Protein AF-A0A7V3BGW3-F1 (afdb_monomer)

Solvent-accessible surface area (backbone atoms only — not comparable to full-atom values): 9316 Å² total; per-residue (Å²): 128,82,92,67,69,69,88,79,51,58,70,69,57,55,50,48,54,49,52,53,49,52,51,49,52,50,52,53,47,64,53,51,63,66,48,52,63,58,49,36,77,73,66,73,52,57,66,68,58,54,49,51,52,51,51,53,45,60,68,45,50,63,56,50,54,52,32,48,42,22,40,79,73,63,70,30,58,66,58,25,53,50,50,55,55,48,48,56,49,48,57,51,48,52,52,53,51,52,32,61,75,53,51,95,76,57,39,71,77,67,79,46,84,46,71,69,54,53,49,48,52,52,41,52,54,51,46,51,50,51,52,52,49,48,70,68,53,84,80,75,71,61,63,87,91,42,54,59,51,66,53,53,44,51,54,51,52,63,73,59,108

Sequence (161 aa):
MPLLSFDAYPLWLNALVFLLSAGTIWFAGVRHERQADTIFERTGLGRAFTGMLLLAAATSLPEVATTVTAVAWLNNPTLAVHNLLGGVALQTAIIAAADWTKGNRGALTFFSQRFPLLIGGVGLLLLLHLTIAGITAHGIPSIVSISVWPVLVFLTYLGVM

Secondary structure (DSSP, 8-state):
--S--GGGS-HHHHHHHHHHHHHHHHHHHHHHHHHHHHHHHHH---HHHHHHHHHHHHHHHHHHHHHHIIIIIS--HHHHHHHHHHHHHHHHHHHHHHHHHTGGG--TTTTT--HHHHHHHHHHHHHHHHHHHHHHS----EETTEEHHHHHHHHHHHHH-

Radius of gyration: 19.38 Å; Cα contacts (8 Å, |Δi|>4): 70; chains: 1; bounding box: 52×37×51 Å

Structure (mmCIF, N/CA/C/O backbone):
data_AF-A0A7V3BGW3-F1
#
_entry.id   AF-A0A7V3BGW3-F1
#
loop_
_atom_site.group_PDB
_atom_site.id
_atom_site.type_symbol
_atom_site.label_atom_id
_atom_site.label_alt_id
_atom_site.label_comp_id
_atom_site.label_asym_id
_atom_site.label_entity_id
_atom_site.label_seq_id
_atom_site.pdbx_PDB_ins_code
_atom_site.Cartn_x
_atom_site.Cartn_y
_atom_site.Cartn_z
_atom_site.occupancy
_atom_site.B_iso_or_equiv
_atom_site.auth_seq_id
_atom_site.auth_comp_id
_atom_site.auth_asym_id
_atom_site.auth_atom_id
_atom_site.pdbx_PDB_model_num
ATOM 1 N N . MET A 1 1 ? 11.520 -19.622 -13.606 1.00 47.25 1 MET A N 1
ATOM 2 C CA . MET A 1 1 ? 10.443 -20.332 -14.330 1.00 47.25 1 MET A CA 1
ATOM 3 C C . MET A 1 1 ? 9.271 -19.369 -14.426 1.00 47.25 1 MET A C 1
ATOM 5 O O . MET A 1 1 ? 8.890 -18.883 -13.366 1.00 47.25 1 MET A O 1
ATOM 9 N N . PRO A 1 2 ? 8.746 -19.011 -15.613 1.00 53.88 2 PRO A N 1
ATOM 10 C CA . PRO A 1 2 ? 7.539 -18.194 -15.659 1.00 53.88 2 PRO A CA 1
ATOM 11 C C . PRO A 1 2 ? 6.404 -19.064 -15.111 1.00 53.88 2 PRO A C 1
ATOM 13 O O . PRO A 1 2 ? 6.095 -20.105 -15.681 1.00 53.88 2 PRO A O 1
ATOM 16 N N . LEU A 1 3 ? 5.864 -18.707 -13.944 1.00 58.72 3 LEU A N 1
ATOM 17 C CA . LEU A 1 3 ? 4.859 -1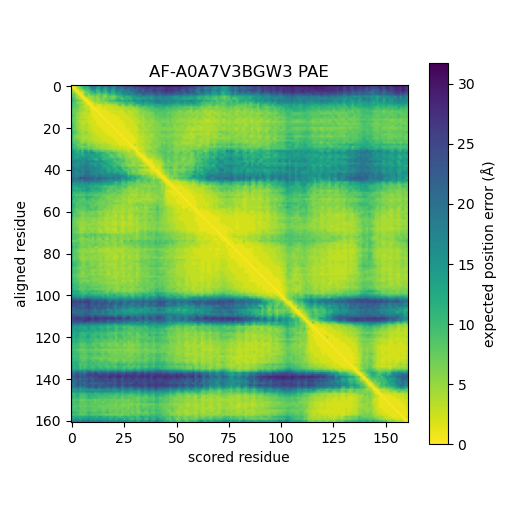9.520 -13.250 1.00 58.72 3 LEU A CA 1
ATOM 18 C C . LEU A 1 3 ? 3.561 -19.652 -14.066 1.00 58.72 3 LEU A C 1
ATOM 20 O O . LEU A 1 3 ? 2.903 -20.675 -13.947 1.00 58.72 3 LEU A O 1
ATOM 24 N N . LEU A 1 4 ? 3.245 -18.676 -14.928 1.00 63.44 4 LEU A N 1
ATOM 25 C CA . LEU A 1 4 ? 2.144 -18.660 -15.899 1.00 63.44 4 LEU A CA 1
ATOM 26 C C . LEU A 1 4 ? 2.486 -17.644 -17.011 1.00 63.44 4 LEU A C 1
ATOM 28 O O . LEU A 1 4 ? 2.759 -16.481 -16.719 1.00 63.44 4 LEU A O 1
ATOM 32 N N . SER A 1 5 ? 2.482 -18.060 -18.279 1.00 66.94 5 SER A N 1
ATOM 33 C CA . SER A 1 5 ? 2.704 -17.175 -19.437 1.00 66.94 5 SER A CA 1
ATOM 34 C C . SER A 1 5 ? 1.404 -16.456 -19.816 1.00 66.94 5 SER A C 1
ATOM 36 O O . SER A 1 5 ? 0.694 -16.892 -20.721 1.00 66.94 5 SER A O 1
ATOM 38 N N . PHE A 1 6 ? 1.051 -15.382 -19.107 1.00 72.19 6 PHE A N 1
ATOM 39 C CA . PHE A 1 6 ? -0.221 -14.669 -19.319 1.00 72.19 6 PHE A CA 1
ATOM 40 C C . PHE A 1 6 ? -0.361 -14.039 -20.714 1.00 72.19 6 PHE A C 1
ATOM 42 O O . PHE A 1 6 ? -1.481 -13.861 -21.188 1.00 72.19 6 PHE A O 1
ATOM 49 N N . ASP A 1 7 ? 0.753 -13.786 -21.402 1.00 76.69 7 ASP A N 1
ATOM 50 C CA . ASP A 1 7 ? 0.770 -13.232 -22.762 1.00 76.69 7 ASP A CA 1
ATOM 51 C C . ASP A 1 7 ? 0.275 -14.222 -23.830 1.00 76.69 7 ASP A C 1
ATOM 53 O O . ASP A 1 7 ? -0.120 -13.819 -24.922 1.00 76.69 7 ASP A O 1
ATOM 57 N N . ALA A 1 8 ? 0.285 -15.526 -23.529 1.00 81.44 8 ALA A N 1
ATOM 58 C CA . ALA A 1 8 ? -0.115 -16.578 -24.465 1.00 81.44 8 ALA A CA 1
ATOM 59 C C . ALA A 1 8 ? -1.614 -16.924 -24.391 1.00 81.44 8 ALA A C 1
ATOM 61 O O . ALA A 1 8 ? -2.127 -17.639 -25.253 1.00 81.44 8 ALA A O 1
ATOM 62 N N . TYR A 1 9 ? -2.318 -16.448 -23.360 1.00 84.88 9 TYR A N 1
ATOM 63 C CA . TYR A 1 9 ? -3.713 -16.796 -23.108 1.00 84.88 9 TYR A CA 1
ATOM 64 C C . TYR A 1 9 ? -4.682 -15.726 -23.626 1.00 84.88 9 TYR A C 1
ATOM 66 O O . TYR A 1 9 ? -4.379 -14.532 -23.596 1.00 84.88 9 TYR A O 1
ATOM 74 N N . PRO A 1 10 ? -5.888 -16.121 -24.073 1.00 90.12 10 PRO A N 1
ATOM 75 C CA . PRO A 1 10 ? -6.908 -15.164 -24.477 1.00 90.12 10 PRO A CA 1
ATOM 76 C C . PRO A 1 10 ? -7.386 -14.325 -23.279 1.00 90.12 10 PRO A C 1
ATOM 78 O O . PRO A 1 10 ? -7.449 -14.809 -22.147 1.00 90.12 10 PRO A O 1
ATOM 81 N N . LEU A 1 11 ? -7.789 -13.075 -23.541 1.00 89.06 11 LEU A N 1
ATOM 82 C CA . LEU A 1 11 ? -8.146 -12.079 -22.515 1.00 89.06 11 LEU A CA 1
ATOM 83 C C . LEU A 1 11 ? -9.168 -12.595 -21.488 1.00 89.06 11 LEU A C 1
ATOM 85 O O . LEU A 1 11 ? -9.042 -12.326 -20.297 1.00 89.06 11 LEU A O 1
ATOM 89 N N . TRP A 1 12 ? -10.165 -13.360 -21.937 1.00 90.50 12 TRP A N 1
ATOM 90 C CA . TRP A 1 12 ? -11.208 -13.904 -21.066 1.00 90.50 12 TRP A CA 1
ATOM 91 C C . TRP A 1 12 ? -10.658 -14.905 -20.041 1.00 90.50 12 TRP A C 1
ATOM 93 O O . TRP A 1 12 ? -11.154 -14.955 -18.917 1.00 90.50 12 TRP A O 1
ATOM 103 N N . LEU A 1 13 ? -9.619 -15.672 -20.392 1.00 91.12 13 LEU A N 1
ATOM 104 C CA . LEU A 1 13 ? -9.008 -16.642 -19.486 1.00 91.12 13 LEU A CA 1
ATOM 105 C C . LEU A 1 13 ? -8.177 -15.922 -18.423 1.00 91.12 13 LEU A C 1
ATOM 107 O O . LEU A 1 13 ? -8.300 -16.231 -17.241 1.00 91.12 13 LEU A O 1
ATOM 111 N N . ASN A 1 14 ? -7.412 -14.902 -18.823 1.00 90.25 14 ASN A N 1
ATOM 112 C CA . ASN A 1 14 ? -6.698 -14.035 -17.883 1.00 90.25 14 ASN A CA 1
ATOM 113 C C . ASN A 1 14 ? -7.668 -13.317 -16.933 1.00 90.25 14 ASN A C 1
ATOM 115 O O . ASN A 1 14 ? -7.423 -13.269 -15.729 1.00 90.25 14 ASN A O 1
ATOM 119 N N . ALA A 1 15 ? -8.802 -12.827 -17.446 1.00 90.88 15 ALA A N 1
ATOM 120 C CA . ALA A 1 15 ? -9.847 -12.221 -16.625 1.00 90.88 15 ALA A CA 1
ATOM 121 C C . ALA A 1 15 ? -10.444 -13.222 -15.622 1.00 90.88 15 ALA A C 1
ATOM 123 O O . ALA A 1 15 ? -10.648 -12.881 -14.459 1.00 90.88 15 ALA A O 1
ATOM 124 N N . LEU A 1 16 ? -10.677 -14.470 -16.035 1.00 92.75 16 LEU A N 1
ATOM 125 C CA . LEU A 1 16 ? -11.180 -15.519 -15.150 1.00 92.75 16 LEU A CA 1
ATOM 126 C C . LEU A 1 16 ? -10.169 -15.878 -14.051 1.00 92.75 16 LEU A C 1
ATOM 128 O O . LEU A 1 16 ? -10.542 -15.947 -12.881 1.00 92.75 16 LEU A O 1
ATOM 132 N N . VAL A 1 17 ? -8.888 -16.042 -14.394 1.00 90.38 17 VAL A N 1
ATOM 133 C CA . VAL A 1 17 ? -7.817 -16.287 -13.410 1.00 90.38 17 VAL A CA 1
ATOM 134 C C . VAL A 1 17 ? -7.702 -15.121 -12.428 1.00 90.38 17 VAL A C 1
ATOM 136 O O . VAL A 1 17 ? -7.589 -15.345 -11.220 1.00 90.38 17 VAL A O 1
ATOM 139 N N . PHE A 1 18 ? -7.786 -13.884 -12.924 1.00 88.50 18 PHE A N 1
ATOM 140 C CA . PHE A 1 18 ? -7.794 -12.684 -12.091 1.00 88.50 18 PHE A CA 1
ATOM 141 C C . PHE A 1 18 ? -8.981 -12.678 -11.120 1.00 88.50 18 PHE A C 1
ATOM 143 O O . PHE A 1 18 ? -8.776 -12.514 -9.920 1.00 88.50 18 PHE A O 1
ATOM 150 N N . LEU A 1 19 ? -10.204 -12.919 -11.604 1.00 93.88 19 LEU A N 1
ATOM 151 C CA . LEU A 1 19 ? -11.411 -12.933 -10.771 1.00 93.88 19 LEU A CA 1
ATOM 152 C C . LEU A 1 19 ? -11.377 -14.040 -9.710 1.00 93.88 19 LEU A C 1
ATOM 154 O O . LEU A 1 19 ? -11.732 -13.791 -8.559 1.00 93.88 19 LEU A O 1
ATOM 158 N N . LEU A 1 20 ? -10.910 -15.241 -10.063 1.00 93.94 20 LEU A N 1
ATOM 159 C CA . LEU A 1 20 ? -10.756 -16.343 -9.108 1.00 93.94 20 LEU A CA 1
ATOM 160 C C . LEU A 1 20 ? -9.705 -16.028 -8.037 1.00 93.94 20 LEU A C 1
ATOM 162 O O . LEU A 1 20 ? -9.928 -16.283 -6.851 1.00 93.94 20 LEU A O 1
ATOM 166 N N . SER A 1 21 ? -8.580 -15.436 -8.440 1.00 89.38 21 SER A N 1
ATOM 167 C CA . SER A 1 21 ? -7.514 -15.030 -7.517 1.00 89.38 21 SER A CA 1
ATOM 168 C C . SER A 1 21 ? -7.992 -13.919 -6.583 1.00 89.38 21 SER A C 1
ATOM 170 O O . SER A 1 21 ? -7.854 -14.037 -5.366 1.00 89.38 21 SER A O 1
ATOM 172 N N . ALA A 1 22 ? -8.631 -12.884 -7.133 1.00 88.19 22 ALA A N 1
ATOM 173 C CA . ALA A 1 22 ? -9.211 -11.781 -6.375 1.00 88.19 22 ALA A CA 1
ATOM 174 C C . ALA A 1 22 ? -10.270 -12.277 -5.380 1.00 88.19 22 ALA A C 1
ATOM 176 O O . ALA A 1 22 ? -10.234 -11.906 -4.208 1.00 88.19 22 ALA A O 1
ATOM 177 N N . GLY A 1 23 ? -11.161 -13.177 -5.809 1.00 90.94 23 GLY A N 1
ATOM 178 C CA . GLY A 1 23 ? -12.160 -13.797 -4.936 1.00 90.94 23 GLY A CA 1
ATOM 179 C C . GLY A 1 23 ? -11.538 -14.627 -3.809 1.00 90.94 23 GLY A C 1
ATOM 180 O O . GLY A 1 23 ? -12.002 -14.572 -2.671 1.00 90.94 23 GLY A O 1
ATOM 181 N N . THR A 1 24 ? -10.450 -15.346 -4.092 1.00 89.38 24 THR A N 1
ATOM 182 C CA . THR A 1 24 ? -9.730 -16.138 -3.083 1.00 89.38 24 THR A CA 1
ATOM 183 C C . THR A 1 24 ? -9.057 -15.241 -2.044 1.00 89.38 24 THR A C 1
ATOM 185 O O . THR A 1 24 ? -9.185 -15.492 -0.846 1.00 89.38 24 THR A O 1
ATOM 188 N N . ILE A 1 25 ? -8.393 -14.167 -2.486 1.00 86.56 25 ILE A N 1
ATOM 189 C CA . ILE A 1 25 ? -7.771 -13.171 -1.600 1.00 86.56 25 ILE A CA 1
ATOM 190 C C . ILE A 1 25 ? -8.838 -12.493 -0.737 1.00 86.56 25 ILE A C 1
ATOM 192 O O . ILE A 1 25 ? -8.669 -12.393 0.477 1.00 86.56 25 ILE A O 1
ATOM 196 N N . TRP A 1 26 ? -9.962 -12.095 -1.340 1.00 85.00 26 TRP A N 1
ATOM 197 C CA . TRP A 1 26 ? -11.094 -11.512 -0.624 1.00 85.00 26 TRP A CA 1
ATOM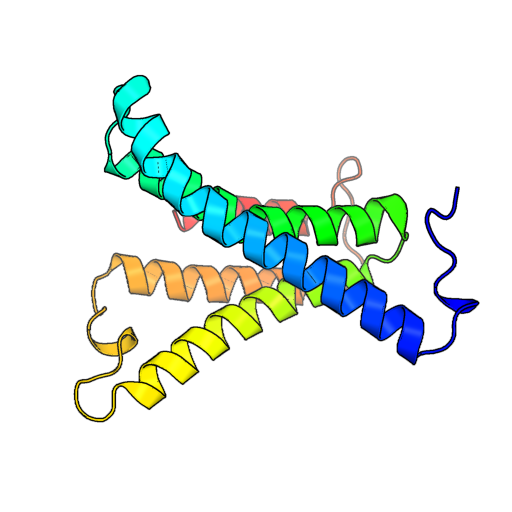 198 C C . TRP A 1 26 ? -11.613 -12.451 0.469 1.00 85.00 26 TRP A C 1
ATOM 200 O O . TRP A 1 26 ? -11.752 -12.058 1.628 1.00 85.00 26 TRP A O 1
ATOM 210 N N . PHE A 1 27 ? -11.865 -13.715 0.123 1.00 86.88 27 PHE A N 1
ATOM 211 C CA . PHE A 1 27 ? -12.366 -14.704 1.073 1.00 86.88 27 PHE A CA 1
ATOM 212 C C . PHE A 1 27 ? -11.369 -14.978 2.208 1.00 86.88 27 PHE A C 1
ATOM 214 O O . PHE A 1 27 ? -11.767 -15.059 3.374 1.00 86.88 27 PHE A O 1
ATOM 221 N N . ALA A 1 28 ? -10.078 -15.085 1.885 1.00 84.81 28 ALA A N 1
ATOM 222 C CA . ALA A 1 28 ? -9.019 -15.241 2.876 1.00 84.81 28 ALA A CA 1
ATOM 223 C C . ALA A 1 28 ? -8.960 -14.038 3.833 1.00 84.81 28 ALA A C 1
ATOM 225 O O . ALA A 1 28 ? -8.902 -14.237 5.047 1.00 84.81 28 ALA A O 1
ATOM 226 N N . GLY A 1 29 ? -9.067 -12.814 3.304 1.00 77.62 29 GLY A N 1
ATOM 227 C CA . GLY A 1 29 ? -9.110 -11.580 4.091 1.00 77.62 29 GLY A CA 1
ATOM 228 C C . GLY A 1 29 ? -10.284 -11.545 5.073 1.00 77.62 29 GLY A C 1
ATOM 229 O O . GLY A 1 29 ? -10.078 -11.351 6.270 1.00 77.62 29 GLY A O 1
ATOM 230 N N . VAL A 1 30 ? -11.503 -11.841 4.605 1.00 79.19 30 VAL A N 1
ATOM 231 C CA . VAL A 1 30 ? -12.711 -11.888 5.459 1.00 79.19 30 VAL A CA 1
ATOM 232 C C . VAL A 1 30 ? -12.597 -12.956 6.552 1.00 79.19 30 VAL A C 1
ATOM 234 O O . VAL A 1 30 ? -13.075 -12.778 7.674 1.00 79.19 30 VAL A O 1
ATOM 237 N N . ARG A 1 31 ? -11.969 -14.098 6.252 1.00 79.44 31 ARG A N 1
ATOM 238 C CA . ARG A 1 31 ? -11.800 -15.173 7.236 1.00 79.44 31 ARG A CA 1
ATOM 239 C C . ARG A 1 31 ? -10.762 -14.829 8.308 1.00 79.44 31 ARG A C 1
ATOM 241 O O . ARG A 1 31 ? -10.929 -15.273 9.443 1.00 79.44 31 ARG A O 1
ATOM 248 N N . HIS A 1 32 ? -9.741 -14.044 7.965 1.00 72.62 32 HIS A N 1
ATOM 249 C CA . HIS A 1 32 ? -8.679 -13.630 8.884 1.00 72.62 32 HIS A CA 1
ATOM 250 C C . HIS A 1 32 ? -9.213 -12.753 10.031 1.00 72.62 32 HIS A C 1
ATOM 252 O O . HIS A 1 32 ? -8.824 -12.946 11.181 1.00 72.62 32 HIS A O 1
ATOM 258 N N . GLU A 1 33 ? -10.186 -11.878 9.753 1.00 67.69 33 GLU A N 1
ATOM 259 C CA . GLU A 1 33 ? -10.824 -11.022 10.767 1.00 67.69 33 GLU A CA 1
ATOM 260 C C . GLU A 1 33 ? -11.482 -11.842 11.894 1.00 67.69 33 GLU A C 1
ATOM 262 O O . GLU A 1 33 ? -11.322 -11.534 13.071 1.00 67.69 33 GLU A O 1
ATOM 267 N N . ARG A 1 34 ? -12.131 -12.968 11.563 1.00 68.94 34 ARG A N 1
ATOM 268 C CA . ARG A 1 34 ? -12.787 -13.842 12.558 1.00 68.94 34 ARG A CA 1
ATOM 269 C C . ARG A 1 34 ? -11.809 -14.605 13.450 1.00 68.94 34 ARG A C 1
ATOM 271 O O . ARG A 1 34 ? -12.183 -15.050 14.530 1.00 68.94 34 ARG A O 1
ATOM 278 N N . GLN A 1 35 ? -10.576 -14.807 12.992 1.00 70.69 35 GLN A N 1
ATOM 279 C CA . GLN A 1 35 ? -9.552 -15.523 13.756 1.00 70.69 35 GLN A CA 1
ATOM 280 C C . GLN A 1 35 ? -8.863 -14.617 14.781 1.00 70.69 35 GLN A C 1
ATOM 282 O O . GLN A 1 35 ? -8.289 -15.123 15.747 1.00 70.69 35 GLN A O 1
ATOM 287 N N . ALA A 1 36 ? -8.965 -13.294 14.618 1.00 66.38 36 ALA A N 1
ATOM 288 C CA . ALA A 1 36 ? -8.405 -12.323 15.550 1.00 66.38 36 ALA A CA 1
ATOM 289 C C . ALA A 1 36 ? -9.003 -12.438 16.958 1.00 66.38 36 ALA A C 1
ATOM 291 O O . ALA A 1 36 ? -8.266 -12.394 17.947 1.00 66.38 36 ALA A O 1
ATOM 292 N N . ASP A 1 37 ? -10.310 -12.690 17.045 1.00 67.00 37 ASP A N 1
ATOM 293 C CA . ASP A 1 37 ? -11.003 -12.896 18.319 1.00 67.00 37 ASP A CA 1
ATOM 294 C C . ASP A 1 37 ? -10.498 -14.148 19.052 1.00 67.00 37 ASP A C 1
ATOM 296 O O . ASP A 1 37 ? -10.295 -14.129 20.266 1.00 67.00 37 ASP A O 1
ATOM 300 N N . THR A 1 38 ? -10.196 -15.223 18.319 1.00 72.31 38 THR A N 1
ATOM 301 C CA . THR A 1 38 ? -9.666 -16.466 18.904 1.00 72.31 38 THR A CA 1
ATOM 302 C C . THR A 1 38 ? -8.212 -16.322 19.368 1.00 72.31 38 THR A C 1
ATOM 304 O O . THR A 1 38 ? -7.813 -16.931 20.362 1.00 72.31 38 THR A O 1
ATOM 307 N N . ILE A 1 39 ? -7.400 -15.518 18.670 1.00 71.19 39 ILE A N 1
ATOM 308 C CA . ILE A 1 39 ? -6.009 -15.243 19.068 1.00 71.19 39 ILE A CA 1
ATOM 309 C C . ILE A 1 39 ? -5.981 -14.475 20.392 1.00 71.19 39 ILE A C 1
ATOM 311 O O . ILE A 1 39 ? -5.158 -14.781 21.258 1.00 71.19 39 ILE A O 1
ATOM 315 N N . PHE A 1 40 ? -6.898 -13.525 20.582 1.00 67.44 40 PHE A N 1
ATOM 316 C CA . PHE A 1 40 ? -7.043 -12.792 21.839 1.00 67.44 40 PHE A CA 1
ATOM 317 C C . PHE A 1 40 ? -7.291 -13.729 23.030 1.00 67.44 40 PHE A C 1
ATOM 319 O O . PHE A 1 40 ? -6.560 -13.665 24.020 1.00 67.44 40 PHE A O 1
ATOM 326 N N . GLU A 1 41 ? -8.261 -14.640 22.909 1.00 69.62 41 GLU A N 1
ATOM 327 C CA . GLU A 1 41 ? -8.640 -15.563 23.990 1.00 69.62 41 GLU A CA 1
ATOM 328 C C . GLU A 1 41 ? -7.489 -16.476 24.432 1.00 69.62 41 GLU A C 1
ATOM 330 O O . GLU A 1 41 ? -7.425 -16.872 25.594 1.00 69.62 41 GLU A O 1
ATOM 335 N N . ARG A 1 42 ? -6.563 -16.804 23.520 1.00 76.19 42 ARG A N 1
ATOM 336 C CA . ARG A 1 42 ? -5.460 -17.739 23.793 1.00 76.19 42 ARG A CA 1
ATOM 337 C C . ARG A 1 42 ? -4.136 -17.083 24.169 1.00 76.19 42 ARG A C 1
ATOM 339 O O . ARG A 1 42 ? -3.333 -17.726 24.835 1.00 76.19 42 ARG A O 1
ATOM 346 N N . THR A 1 43 ? -3.873 -15.853 23.727 1.00 74.62 43 THR A N 1
ATOM 347 C CA . THR A 1 43 ? -2.563 -15.200 23.927 1.00 74.62 43 THR A CA 1
ATOM 348 C C . THR A 1 43 ? -2.505 -14.300 25.157 1.00 74.62 43 THR A C 1
ATOM 350 O O . THR A 1 43 ? -1.411 -13.992 25.620 1.00 74.62 43 THR A O 1
ATOM 353 N N . GLY A 1 44 ? -3.650 -13.853 25.686 1.00 69.38 44 GLY A 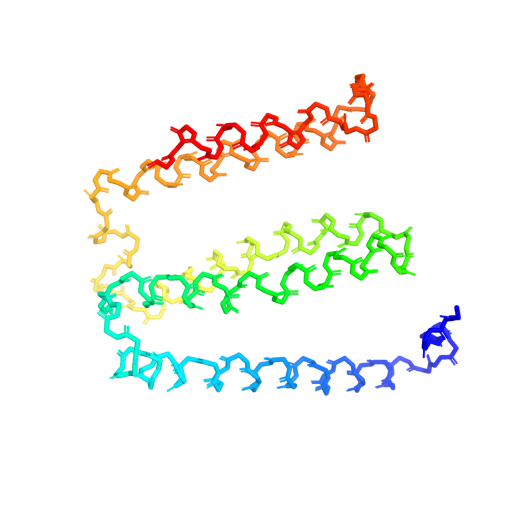N 1
ATOM 354 C CA . GLY A 1 44 ? -3.690 -12.913 26.814 1.00 69.38 44 GLY A CA 1
ATOM 355 C C . GLY A 1 44 ? -3.124 -11.520 26.493 1.00 69.38 44 GLY A C 1
ATOM 356 O O . GLY A 1 44 ? -3.024 -10.677 27.382 1.00 69.38 44 GLY A O 1
ATOM 357 N N . LEU A 1 45 ? -2.764 -11.259 25.230 1.00 73.62 45 LEU A N 1
ATOM 358 C CA . LEU A 1 45 ? -2.367 -9.941 24.749 1.00 73.62 45 LEU A CA 1
ATOM 359 C C . LEU A 1 45 ? -3.568 -8.990 24.816 1.00 73.62 45 LEU A C 1
ATOM 361 O O . LEU A 1 45 ? -4.704 -9.381 24.541 1.00 73.62 45 LEU A O 1
ATOM 365 N N . GLY A 1 46 ? -3.324 -7.728 25.179 1.00 72.75 46 GLY A N 1
ATOM 366 C CA . GLY A 1 46 ? -4.381 -6.723 25.289 1.00 72.75 46 GLY A CA 1
ATOM 367 C C . GLY A 1 46 ? -5.216 -6.648 24.007 1.00 72.75 46 GLY A C 1
ATOM 368 O O . GLY A 1 46 ? -4.670 -6.497 22.916 1.00 72.75 46 GLY A O 1
ATOM 369 N N . ARG A 1 47 ? -6.547 -6.726 24.144 1.00 71.56 47 ARG A N 1
ATOM 370 C CA . ARG A 1 47 ? -7.517 -6.812 23.031 1.00 71.56 47 ARG A CA 1
ATOM 371 C C . ARG A 1 47 ? -7.296 -5.740 21.959 1.00 71.56 47 ARG A C 1
ATOM 373 O O . ARG A 1 47 ? -7.381 -6.020 20.770 1.00 71.56 47 ARG A O 1
ATOM 380 N N . ALA A 1 48 ? -6.940 -4.531 22.395 1.00 75.00 48 ALA A N 1
ATOM 381 C CA . ALA A 1 48 ? -6.623 -3.413 21.514 1.00 75.00 48 ALA A CA 1
ATOM 382 C C . ALA A 1 48 ? -5.330 -3.629 20.708 1.00 75.00 48 ALA A C 1
ATOM 384 O O . ALA A 1 48 ? -5.313 -3.364 19.513 1.00 75.00 48 ALA A O 1
ATOM 385 N N . PHE A 1 49 ? -4.259 -4.136 21.327 1.00 79.62 49 PHE A N 1
ATOM 386 C CA . PHE A 1 49 ? -2.971 -4.343 20.658 1.00 79.62 49 PHE A CA 1
ATOM 387 C C . PHE A 1 49 ? -3.059 -5.433 19.586 1.00 79.62 49 PHE A C 1
ATOM 389 O O . PHE A 1 49 ? -2.686 -5.203 18.437 1.00 79.62 49 PHE A O 1
ATOM 396 N N . THR A 1 50 ? -3.620 -6.592 19.935 1.00 77.12 50 THR A N 1
ATOM 397 C CA . THR A 1 50 ? -3.800 -7.703 18.990 1.00 77.12 50 THR A CA 1
ATOM 398 C C . THR A 1 50 ? -4.753 -7.326 17.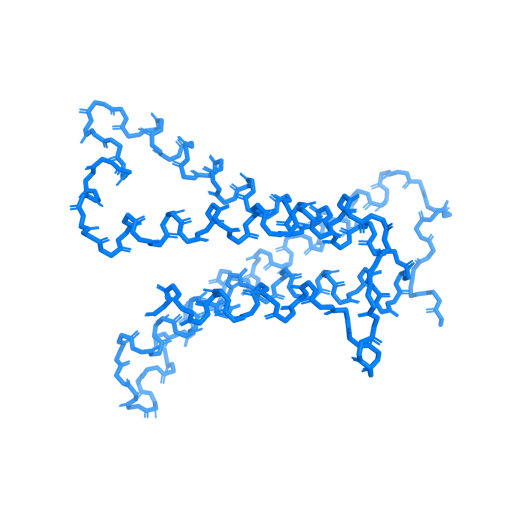862 1.00 77.12 50 THR A C 1
ATOM 400 O O . THR A 1 50 ? -4.468 -7.621 16.704 1.00 77.12 50 THR A O 1
ATOM 403 N N . GLY A 1 51 ? -5.846 -6.620 18.179 1.00 77.06 51 GLY A N 1
ATOM 404 C CA . GLY A 1 51 ? -6.781 -6.113 17.176 1.00 77.06 51 GLY A CA 1
ATOM 405 C C . GLY A 1 51 ? -6.109 -5.163 16.184 1.00 77.06 51 GLY A C 1
ATOM 406 O O . GLY A 1 51 ? -6.249 -5.346 14.979 1.00 77.06 51 GLY A O 1
ATOM 407 N N . MET A 1 52 ? -5.317 -4.200 16.671 1.00 80.62 52 MET A N 1
ATOM 408 C CA . MET A 1 52 ? -4.573 -3.274 15.808 1.00 80.62 52 MET A CA 1
ATOM 409 C C . MET A 1 52 ? -3.547 -3.996 14.928 1.00 80.62 52 MET A C 1
ATOM 411 O O . MET A 1 52 ? -3.497 -3.741 13.727 1.00 80.62 52 MET A O 1
ATOM 415 N N . LEU A 1 53 ? -2.759 -4.916 15.495 1.00 83.56 53 LEU A N 1
ATOM 416 C CA . LEU A 1 53 ? -1.729 -5.647 14.753 1.00 83.56 53 LEU A CA 1
ATOM 417 C C . LEU A 1 53 ? -2.334 -6.534 13.657 1.00 83.56 53 LEU A C 1
ATOM 419 O O . LEU A 1 53 ? -1.860 -6.528 12.522 1.00 83.56 53 LEU A O 1
ATOM 423 N N . LEU A 1 54 ? -3.386 -7.288 13.985 1.00 81.44 54 LEU A N 1
ATOM 424 C CA . LEU A 1 54 ? -4.032 -8.191 13.034 1.00 81.44 54 LEU A CA 1
ATOM 425 C C . LEU A 1 54 ? -4.793 -7.437 11.950 1.00 81.44 54 LEU A C 1
ATOM 427 O O . LEU A 1 54 ? -4.750 -7.860 10.797 1.00 81.44 54 LEU A O 1
ATOM 431 N N . LEU A 1 55 ? -5.434 -6.315 12.291 1.00 82.31 55 LEU A N 1
ATOM 432 C CA . LEU A 1 55 ? -6.064 -5.440 11.308 1.00 82.31 55 LEU A CA 1
ATOM 433 C C . LEU A 1 55 ? -5.020 -4.863 10.344 1.00 82.31 55 LEU A C 1
ATOM 435 O O . LEU A 1 55 ? -5.197 -4.970 9.135 1.00 82.31 55 LEU A O 1
ATOM 439 N N . ALA A 1 56 ? -3.914 -4.323 10.867 1.00 82.94 56 ALA A N 1
ATOM 440 C CA . ALA A 1 56 ? -2.831 -3.772 10.052 1.00 82.94 56 ALA A CA 1
ATOM 441 C C . ALA A 1 56 ? -2.195 -4.833 9.138 1.00 82.94 56 ALA A C 1
ATOM 443 O O . ALA A 1 56 ? -1.907 -4.563 7.971 1.00 82.94 56 ALA A O 1
ATOM 444 N N . ALA A 1 57 ? -2.00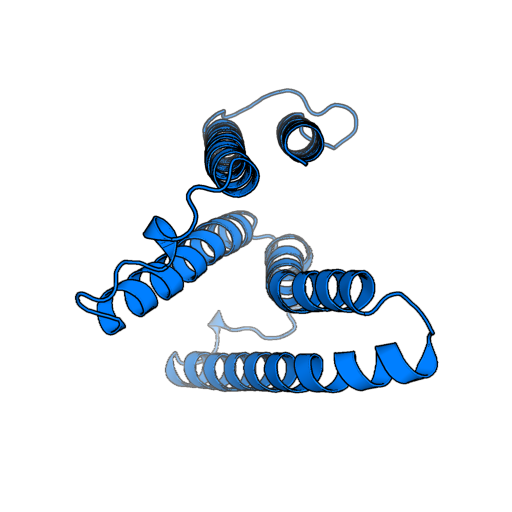5 -6.056 9.640 1.00 83.88 57 ALA A N 1
ATOM 445 C CA . ALA A 1 57 ? -1.524 -7.167 8.829 1.00 83.88 57 ALA A CA 1
ATOM 446 C C . ALA A 1 57 ? -2.545 -7.555 7.750 1.00 83.88 57 ALA A C 1
ATOM 448 O O . ALA A 1 57 ? -2.181 -7.686 6.587 1.00 83.88 57 ALA A O 1
ATOM 449 N N . ALA A 1 58 ? -3.825 -7.698 8.100 1.00 81.88 58 ALA A N 1
ATOM 450 C CA . ALA A 1 58 ? -4.867 -8.109 7.161 1.00 81.88 58 ALA A CA 1
ATOM 451 C C . ALA A 1 58 ? -5.014 -7.144 5.973 1.00 81.88 58 ALA A C 1
ATOM 453 O O . ALA A 1 58 ? -5.276 -7.592 4.857 1.00 81.88 58 ALA A O 1
ATOM 454 N N . THR A 1 59 ? -4.829 -5.841 6.198 1.00 82.00 59 THR A N 1
ATOM 455 C CA . THR A 1 59 ? -4.969 -4.818 5.154 1.00 82.00 59 THR A CA 1
ATOM 456 C C . THR A 1 59 ? -3.717 -4.654 4.292 1.00 82.00 59 THR A C 1
ATOM 458 O O . THR A 1 59 ? -3.848 -4.441 3.091 1.00 82.00 59 THR A O 1
ATOM 461 N N . SER A 1 60 ? -2.515 -4.797 4.861 1.00 86.06 60 SER A N 1
ATOM 462 C CA . SER A 1 60 ? -1.248 -4.563 4.143 1.00 86.06 60 SER A CA 1
ATOM 463 C C . SER A 1 60 ? -0.629 -5.820 3.519 1.00 86.06 60 SER A C 1
ATOM 465 O O . SER A 1 60 ? 0.137 -5.723 2.559 1.00 86.06 60 SER A O 1
ATOM 467 N N . LEU A 1 61 ? -0.961 -7.021 4.009 1.00 87.44 61 LEU A N 1
ATOM 468 C CA . LEU A 1 61 ? -0.387 -8.276 3.505 1.00 87.44 61 LEU A CA 1
ATOM 469 C C . LEU A 1 61 ? -0.631 -8.495 1.997 1.00 87.44 61 LEU A C 1
ATOM 471 O O . LEU A 1 61 ? 0.322 -8.858 1.300 1.00 87.44 61 LEU A O 1
ATOM 475 N N . PRO A 1 62 ? -1.844 -8.259 1.447 1.00 85.19 62 PRO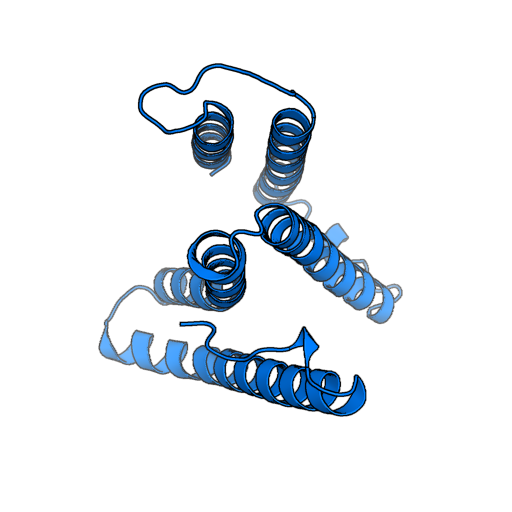 A N 1
ATOM 476 C CA . PRO A 1 62 ? -2.079 -8.414 0.010 1.00 85.19 62 PRO A CA 1
ATOM 477 C C . PRO A 1 62 ? -1.250 -7.434 -0.832 1.00 85.19 62 PRO A C 1
ATOM 479 O O . PRO A 1 62 ? -0.730 -7.796 -1.891 1.00 85.19 62 PRO A O 1
ATOM 482 N N . GLU A 1 63 ? -1.089 -6.202 -0.349 1.00 88.12 63 GLU A N 1
ATOM 483 C CA . GLU A 1 63 ? -0.311 -5.151 -1.010 1.00 88.12 63 GLU A CA 1
ATOM 484 C C . GLU A 1 63 ? 1.181 -5.503 -1.024 1.00 88.12 63 GLU A C 1
ATOM 486 O O . GLU A 1 63 ? 1.843 -5.378 -2.057 1.00 88.12 63 GLU A O 1
ATOM 491 N N . VAL A 1 64 ? 1.712 -6.032 0.083 1.00 90.19 64 VAL A N 1
ATOM 492 C CA . VAL A 1 64 ? 3.096 -6.524 0.150 1.00 90.19 64 VAL A CA 1
ATOM 493 C C . VAL A 1 64 ? 3.297 -7.701 -0.802 1.00 90.19 64 VAL A C 1
ATOM 495 O O . VAL A 1 64 ? 4.259 -7.706 -1.569 1.00 90.19 64 VAL A O 1
ATOM 498 N N . ALA A 1 65 ? 2.385 -8.677 -0.812 1.00 90.12 65 ALA A N 1
ATOM 499 C CA . ALA A 1 65 ? 2.497 -9.855 -1.672 1.00 90.12 65 ALA A CA 1
ATOM 500 C C . ALA A 1 65 ? 2.514 -9.487 -3.167 1.00 90.12 65 ALA A C 1
ATOM 502 O O . ALA A 1 65 ? 3.358 -9.973 -3.925 1.00 90.12 65 ALA A O 1
ATOM 503 N N . THR A 1 66 ? 1.617 -8.594 -3.589 1.00 90.00 66 THR A N 1
ATOM 504 C CA . THR A 1 66 ? 1.542 -8.107 -4.979 1.00 90.00 66 THR A CA 1
ATOM 505 C C . THR A 1 66 ? 2.761 -7.267 -5.359 1.00 90.00 66 THR A C 1
ATOM 507 O O . THR A 1 66 ? 3.327 -7.465 -6.435 1.00 90.00 66 THR A O 1
ATOM 510 N N . THR A 1 67 ? 3.236 -6.404 -4.459 1.00 91.25 67 THR A N 1
ATOM 511 C CA . THR A 1 67 ? 4.436 -5.573 -4.663 1.00 91.25 67 THR A CA 1
ATOM 512 C C . THR A 1 67 ? 5.702 -6.424 -4.790 1.00 91.25 67 THR A C 1
ATOM 514 O O . THR A 1 67 ? 6.480 -6.239 -5.727 1.00 91.25 67 THR A O 1
ATOM 517 N N . VAL A 1 68 ? 5.897 -7.400 -3.896 1.00 91.12 68 VAL A N 1
ATOM 518 C CA . VAL A 1 68 ? 7.034 -8.334 -3.952 1.00 91.12 68 VAL A CA 1
ATOM 519 C C . VAL A 1 68 ? 6.983 -9.159 -5.232 1.00 91.12 68 VAL A C 1
ATOM 521 O O . VAL A 1 68 ? 8.001 -9.291 -5.904 1.00 91.12 68 VAL A O 1
ATOM 524 N N . THR A 1 69 ? 5.808 -9.658 -5.618 1.00 90.38 69 THR A N 1
ATOM 525 C CA . THR A 1 69 ? 5.641 -10.401 -6.875 1.00 90.38 69 THR A CA 1
ATOM 526 C C . THR A 1 69 ? 6.011 -9.538 -8.085 1.00 90.38 69 THR A C 1
ATOM 528 O O . THR A 1 69 ? 6.759 -9.982 -8.957 1.00 90.38 69 THR A O 1
ATOM 531 N N . ALA A 1 70 ? 5.547 -8.287 -8.123 1.00 90.44 70 ALA A N 1
ATOM 532 C CA . ALA 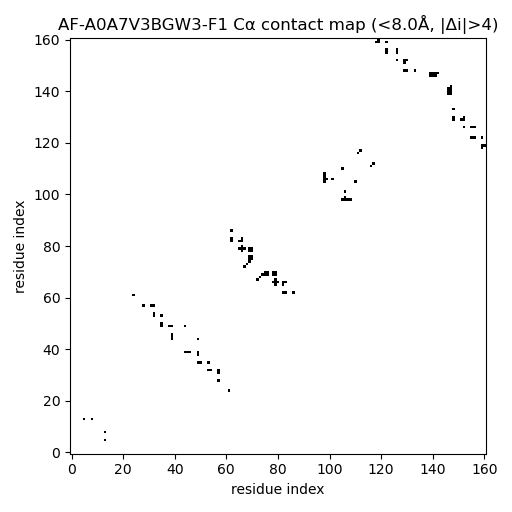A 1 70 ? 5.838 -7.354 -9.206 1.00 90.44 70 ALA A CA 1
ATOM 533 C C . ALA A 1 70 ? 7.342 -7.069 -9.353 1.00 90.44 70 ALA A C 1
ATOM 535 O O . ALA A 1 70 ? 7.870 -7.133 -10.462 1.00 90.44 70 ALA A O 1
ATOM 536 N N . VAL A 1 71 ? 8.050 -6.811 -8.250 1.00 89.19 71 VAL A N 1
ATOM 537 C CA . VAL A 1 71 ? 9.487 -6.488 -8.291 1.00 89.19 71 VAL A CA 1
ATOM 538 C C . VAL A 1 71 ? 10.350 -7.740 -8.434 1.00 89.19 71 VAL A C 1
ATOM 540 O O . VAL A 1 71 ? 11.179 -7.813 -9.334 1.00 89.19 71 VAL A O 1
ATOM 543 N N . ALA A 1 72 ? 10.176 -8.729 -7.558 1.00 88.31 72 ALA A N 1
ATOM 544 C CA . ALA A 1 72 ? 11.093 -9.859 -7.450 1.00 88.31 72 ALA A CA 1
ATOM 545 C C . ALA A 1 72 ? 10.858 -10.934 -8.516 1.00 88.31 72 ALA A C 1
ATOM 547 O O . ALA A 1 72 ? 11.805 -11.616 -8.906 1.00 88.31 72 ALA A O 1
ATOM 548 N N . TRP A 1 73 ? 9.612 -11.133 -8.961 1.00 86.69 73 TRP A N 1
ATOM 549 C CA . TRP A 1 73 ? 9.268 -12.241 -9.864 1.00 86.69 73 TRP A CA 1
ATOM 550 C C . TRP A 1 73 ? 8.922 -11.777 -11.275 1.00 86.69 73 TRP A C 1
ATOM 552 O O . TRP A 1 73 ? 9.280 -12.458 -12.234 1.00 86.69 73 TRP A O 1
ATOM 562 N N . LEU A 1 74 ? 8.257 -10.628 -11.413 1.00 87.44 74 LEU A N 1
ATOM 563 C CA . LEU A 1 74 ? 7.903 -10.053 -12.716 1.00 87.44 74 LEU A CA 1
ATOM 564 C C . LEU A 1 74 ? 8.930 -9.031 -13.223 1.00 87.44 74 LEU A C 1
ATOM 566 O O . LEU A 1 74 ? 8.831 -8.603 -14.370 1.00 87.44 74 LEU A O 1
ATOM 570 N N . ASN A 1 75 ? 9.904 -8.640 -12.389 1.00 87.00 75 ASN A N 1
ATOM 571 C CA . ASN A 1 75 ? 10.901 -7.607 -12.687 1.00 87.00 75 ASN A CA 1
ATOM 572 C C . ASN A 1 75 ? 10.275 -6.312 -13.249 1.00 87.00 75 ASN A C 1
ATOM 574 O O . ASN A 1 75 ? 10.823 -5.663 -14.140 1.00 87.00 75 ASN A O 1
ATOM 578 N N . ASN A 1 76 ? 9.091 -5.960 -12.742 1.00 88.00 76 ASN A N 1
ATOM 579 C CA . ASN A 1 76 ? 8.291 -4.826 -13.181 1.00 88.00 76 ASN A CA 1
ATOM 580 C C . ASN A 1 76 ? 8.053 -3.864 -12.000 1.00 88.00 76 ASN A C 1
ATOM 582 O O . ASN A 1 76 ? 7.011 -3.919 -11.339 1.00 88.00 76 ASN A O 1
ATOM 586 N N . PRO A 1 77 ? 9.016 -2.969 -11.711 1.00 85.19 77 PRO A N 1
ATOM 587 C CA . PRO A 1 77 ? 8.898 -2.011 -10.614 1.00 85.19 77 PRO A CA 1
ATOM 588 C C . PRO A 1 77 ? 7.783 -0.982 -10.844 1.00 85.19 77 PRO A C 1
ATOM 590 O O . PRO A 1 77 ? 7.192 -0.492 -9.885 1.00 85.19 77 PRO A O 1
ATOM 593 N N . THR A 1 78 ? 7.435 -0.688 -12.098 1.00 88.31 78 THR A N 1
ATOM 594 C CA . THR A 1 78 ? 6.322 0.209 -12.436 1.00 88.31 78 THR A CA 1
ATOM 595 C C . THR A 1 78 ? 4.986 -0.358 -11.953 1.00 88.31 78 THR A C 1
ATOM 597 O O . THR A 1 78 ? 4.178 0.371 -11.379 1.00 88.31 78 THR A O 1
ATOM 600 N N . LEU A 1 79 ? 4.774 -1.672 -12.089 1.00 90.25 79 LEU A N 1
ATOM 601 C CA . LEU A 1 79 ? 3.579 -2.345 -11.573 1.00 90.25 79 LEU A CA 1
ATOM 602 C C . LEU A 1 79 ? 3.478 -2.252 -10.041 1.00 90.25 79 LEU A C 1
ATOM 604 O O . LEU A 1 79 ? 2.395 -2.010 -9.512 1.00 90.25 79 LEU A O 1
ATOM 608 N N . ALA A 1 80 ? 4.603 -2.380 -9.334 1.00 89.44 80 ALA A N 1
ATOM 609 C CA . ALA A 1 80 ? 4.656 -2.195 -7.884 1.00 89.44 80 ALA A CA 1
ATOM 610 C C . ALA A 1 80 ? 4.271 -0.767 -7.461 1.00 89.44 80 ALA A C 1
ATOM 612 O O . ALA A 1 80 ? 3.476 -0.592 -6.539 1.00 89.44 80 ALA A O 1
ATOM 613 N N . VAL A 1 81 ? 4.769 0.257 -8.162 1.00 87.69 81 VAL A N 1
ATOM 614 C CA . VAL A 1 81 ? 4.404 1.660 -7.896 1.00 87.69 81 VAL A CA 1
ATOM 615 C C . VAL A 1 81 ? 2.907 1.897 -8.117 1.00 87.69 81 VAL A C 1
ATOM 617 O O . VAL A 1 81 ? 2.251 2.521 -7.281 1.00 87.69 81 VAL A O 1
ATOM 620 N N . HIS A 1 82 ? 2.341 1.370 -9.206 1.00 88.75 82 HIS A N 1
ATOM 621 C CA . HIS A 1 82 ? 0.907 1.494 -9.476 1.00 88.75 82 HIS A CA 1
ATOM 622 C C . HIS A 1 82 ? 0.040 0.760 -8.450 1.00 88.75 82 HIS A C 1
ATOM 624 O O . HIS A 1 82 ? -1.017 1.274 -8.093 1.00 88.75 82 HIS A O 1
ATOM 630 N N . ASN A 1 83 ? 0.488 -0.391 -7.944 1.00 90.75 83 ASN A N 1
ATOM 631 C CA . ASN A 1 83 ? -0.195 -1.107 -6.869 1.00 90.75 83 ASN A CA 1
ATOM 632 C C . ASN A 1 83 ? -0.274 -0.263 -5.586 1.00 90.75 83 ASN A C 1
ATOM 634 O O . ASN A 1 83 ? -1.351 -0.117 -5.016 1.00 90.75 83 ASN A O 1
ATOM 638 N N . LEU A 1 84 ? 0.837 0.361 -5.180 1.00 88.12 84 LEU A N 1
ATOM 639 C CA . LEU A 1 84 ? 0.888 1.212 -3.985 1.00 88.12 84 LEU A CA 1
ATOM 640 C C . LEU A 1 84 ? -0.012 2.451 -4.114 1.00 88.12 84 LEU A C 1
ATOM 642 O O . LEU A 1 84 ? -0.833 2.723 -3.238 1.00 88.12 84 LEU A O 1
ATOM 646 N N . LEU A 1 85 ? 0.108 3.193 -5.220 1.00 87.31 85 LEU A N 1
ATOM 647 C CA . LEU A 1 85 ? -0.701 4.396 -5.450 1.00 87.31 85 LEU A CA 1
ATOM 648 C C . LEU A 1 85 ? -2.187 4.056 -5.633 1.00 87.31 85 LEU A C 1
ATOM 650 O O . LEU A 1 85 ? -3.055 4.752 -5.104 1.00 87.31 85 LEU A O 1
ATOM 654 N N . GLY A 1 86 ? -2.476 2.972 -6.355 1.00 89.00 86 GLY A N 1
ATOM 655 C CA . GLY A 1 86 ? -3.828 2.460 -6.553 1.00 89.00 86 GLY A CA 1
ATOM 656 C C . GLY A 1 86 ? -4.480 2.013 -5.246 1.00 89.00 86 GLY A C 1
ATOM 657 O O . GLY A 1 86 ? -5.655 2.307 -5.038 1.00 89.00 86 GLY A O 1
ATOM 658 N N . GLY A 1 87 ? -3.722 1.379 -4.345 1.00 89.06 87 GLY A N 1
ATOM 659 C CA . GLY A 1 87 ? -4.185 0.978 -3.014 1.00 89.06 87 GLY A CA 1
ATOM 660 C C . GLY A 1 87 ? -4.646 2.173 -2.181 1.00 89.06 87 GLY A C 1
ATOM 661 O O . GLY A 1 87 ? -5.796 2.209 -1.742 1.00 89.06 87 GLY A O 1
ATOM 662 N N . VAL A 1 88 ? -3.808 3.208 -2.057 1.00 88.50 88 VAL A N 1
ATOM 663 C CA . VAL A 1 88 ? -4.171 4.445 -1.336 1.00 88.50 88 VAL A CA 1
ATOM 664 C C . VAL A 1 88 ? -5.389 5.127 -1.973 1.00 88.50 88 VAL A C 1
ATOM 666 O O . VAL A 1 88 ? -6.304 5.560 -1.264 1.00 88.50 88 VAL A O 1
ATOM 669 N N . ALA A 1 89 ? -5.447 5.188 -3.307 1.00 90.69 89 ALA A N 1
ATOM 670 C CA . ALA A 1 89 ? -6.584 5.762 -4.021 1.00 90.69 89 ALA A CA 1
ATOM 671 C C . ALA A 1 89 ? -7.883 4.975 -3.774 1.00 90.69 89 ALA A C 1
ATOM 673 O O . ALA A 1 89 ? -8.917 5.585 -3.507 1.00 90.69 89 ALA A O 1
ATOM 674 N N . LEU A 1 90 ? -7.837 3.638 -3.807 1.00 90.31 90 LEU A N 1
ATOM 675 C CA . LEU A 1 90 ? -8.997 2.778 -3.568 1.00 90.31 90 LEU A CA 1
ATOM 676 C C . LEU A 1 90 ? -9.482 2.875 -2.119 1.00 90.31 90 LEU A C 1
ATOM 678 O O . LEU A 1 90 ? -10.679 3.038 -1.897 1.00 90.31 90 LEU A O 1
ATOM 682 N N . GLN A 1 91 ? -8.575 2.828 -1.139 1.00 88.50 91 GLN A N 1
ATOM 683 C CA . GLN A 1 91 ? -8.916 3.004 0.278 1.00 88.50 91 GLN A CA 1
ATOM 684 C C . GLN A 1 91 ? -9.614 4.356 0.507 1.00 88.50 91 GLN A C 1
ATOM 686 O O . GLN A 1 91 ? -10.676 4.418 1.131 1.00 88.50 91 GLN A O 1
ATOM 691 N N . THR A 1 92 ? -9.076 5.430 -0.079 1.00 86.75 92 THR A N 1
ATOM 692 C CA . THR A 1 92 ? -9.682 6.771 -0.021 1.00 86.75 92 THR A CA 1
ATOM 693 C C . THR A 1 92 ? -11.045 6.808 -0.717 1.00 86.75 92 THR A C 1
ATOM 695 O O . THR A 1 92 ? -12.001 7.363 -0.178 1.00 86.75 92 THR A O 1
ATOM 698 N N . ALA A 1 93 ? -11.167 6.182 -1.890 1.00 90.38 93 ALA A N 1
ATOM 699 C CA . ALA A 1 93 ? -12.412 6.125 -2.651 1.00 90.38 93 ALA A CA 1
ATOM 700 C C . ALA A 1 93 ? -13.510 5.342 -1.917 1.00 90.38 93 ALA A C 1
ATOM 702 O O . ALA A 1 93 ? -14.667 5.755 -1.945 1.00 90.38 93 ALA A O 1
ATOM 703 N N . ILE A 1 94 ? -13.163 4.253 -1.223 1.00 88.62 94 ILE A N 1
ATOM 704 C CA . ILE A 1 94 ? -14.104 3.484 -0.398 1.00 88.62 94 ILE A CA 1
ATOM 705 C C . ILE A 1 94 ? -14.628 4.347 0.753 1.00 88.62 94 ILE A C 1
ATOM 707 O O . ILE A 1 94 ? -15.835 4.358 0.991 1.00 88.62 94 ILE A O 1
ATOM 711 N N . ILE A 1 95 ? -13.760 5.100 1.438 1.00 85.81 95 ILE A N 1
ATOM 712 C CA . ILE A 1 95 ? -14.185 6.020 2.507 1.00 85.81 95 ILE A CA 1
ATOM 713 C C . ILE A 1 95 ? -15.074 7.130 1.934 1.00 85.81 95 ILE A C 1
ATOM 715 O O . ILE A 1 95 ? -16.132 7.410 2.492 1.00 85.81 95 ILE A O 1
ATOM 719 N N . ALA A 1 96 ? -14.702 7.710 0.791 1.00 86.31 96 ALA A N 1
ATOM 720 C CA . ALA A 1 96 ? -15.507 8.730 0.120 1.00 86.31 96 ALA A CA 1
ATOM 721 C C . ALA A 1 96 ? -16.888 8.195 -0.304 1.00 86.31 96 ALA A C 1
ATOM 723 O O . ALA A 1 96 ? -17.904 8.865 -0.112 1.00 86.31 96 ALA A O 1
ATOM 724 N N . ALA A 1 97 ? -16.950 6.969 -0.828 1.00 88.94 97 ALA A N 1
ATOM 725 C CA . ALA A 1 97 ? -18.203 6.300 -1.160 1.00 88.94 97 ALA A CA 1
ATOM 726 C C . ALA A 1 97 ? -19.038 6.013 0.098 1.00 88.94 97 ALA A C 1
ATOM 728 O O . ALA A 1 97 ? -20.248 6.240 0.101 1.00 88.94 97 ALA A O 1
ATOM 729 N N . ALA A 1 98 ? -18.407 5.572 1.190 1.00 86.44 98 ALA A N 1
ATOM 730 C CA . ALA A 1 98 ? -19.081 5.362 2.467 1.00 86.44 98 ALA A CA 1
ATOM 731 C C . ALA A 1 98 ? -19.674 6.673 3.014 1.00 86.44 98 ALA A C 1
ATOM 733 O O . ALA A 1 98 ? -20.836 6.690 3.429 1.00 86.44 98 ALA A O 1
ATOM 734 N N . ASP A 1 99 ? -18.929 7.778 2.945 1.00 85.12 99 ASP A N 1
ATOM 735 C CA . ASP A 1 99 ? -19.406 9.110 3.330 1.00 85.12 99 ASP A CA 1
ATOM 736 C C . ASP A 1 99 ? -20.596 9.555 2.476 1.00 85.12 99 ASP A C 1
ATOM 738 O O . ASP A 1 99 ? -21.586 10.056 3.016 1.00 85.12 99 ASP A O 1
ATOM 742 N N . TRP A 1 100 ? -20.561 9.284 1.169 1.00 84.00 100 TRP A N 1
ATOM 743 C CA . TRP A 1 100 ? -21.678 9.582 0.274 1.00 84.00 100 TRP A CA 1
ATOM 744 C C . TRP A 1 100 ? -22.956 8.822 0.659 1.00 84.00 100 TRP A C 1
ATOM 746 O O . TRP A 1 100 ? -24.037 9.413 0.705 1.00 84.00 100 TRP A O 1
ATOM 756 N N . THR A 1 101 ? -22.846 7.539 1.024 1.00 83.81 101 THR A N 1
ATOM 757 C CA . THR A 1 101 ? -24.014 6.736 1.440 1.00 83.81 101 THR A CA 1
ATOM 758 C C . THR A 1 101 ? -24.626 7.170 2.777 1.00 83.81 101 THR A C 1
ATOM 760 O O . THR A 1 101 ? -25.807 6.910 3.017 1.00 83.81 101 THR A O 1
ATOM 763 N N . LYS A 1 102 ? -23.872 7.851 3.655 1.00 71.31 102 LYS A N 1
ATOM 764 C CA . LYS A 1 102 ? -24.367 8.282 4.976 1.00 71.31 102 LYS A CA 1
ATOM 765 C C . LYS A 1 102 ? -25.229 9.552 4.957 1.00 71.31 102 LYS A C 1
ATOM 767 O O . LYS A 1 102 ? -25.866 9.856 5.972 1.00 71.31 102 LYS A O 1
ATOM 772 N N . GLY A 1 103 ? -25.319 10.256 3.828 1.00 67.75 103 GLY A N 1
ATOM 773 C CA . GLY A 1 103 ? -26.185 11.427 3.666 1.00 67.75 103 GLY A CA 1
ATOM 774 C C . GLY A 1 103 ? -25.900 12.552 4.676 1.00 67.75 103 GLY A C 1
ATOM 775 O O . GLY A 1 103 ? -24.761 12.79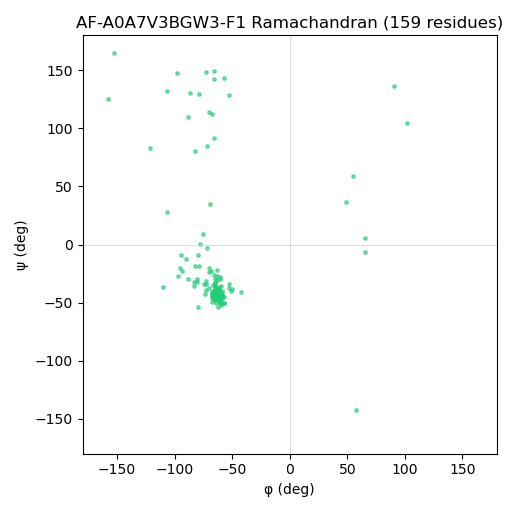9 5.056 1.00 67.75 103 GLY A O 1
ATOM 776 N N . ASN A 1 104 ? -26.951 13.233 5.150 1.00 60.62 104 ASN A N 1
ATOM 777 C CA . ASN A 1 104 ? -26.859 14.443 5.989 1.00 60.62 104 ASN A CA 1
ATOM 778 C C . ASN A 1 104 ? -26.472 14.190 7.463 1.00 60.62 104 ASN A C 1
ATOM 780 O O . ASN A 1 104 ? -26.554 15.095 8.291 1.00 60.62 104 ASN A O 1
ATOM 784 N N . ARG A 1 105 ? -26.081 12.958 7.821 1.00 63.16 105 ARG A N 1
ATOM 785 C CA . ARG A 1 105 ? -25.661 12.612 9.189 1.00 63.16 105 ARG A CA 1
ATOM 786 C C . ARG A 1 105 ? -24.239 13.066 9.515 1.00 63.16 105 ARG A C 1
ATOM 788 O O . ARG A 1 105 ? -23.826 12.855 10.643 1.00 63.16 105 ARG A O 1
ATOM 795 N N . GLY A 1 106 ? -23.546 13.708 8.571 1.00 62.09 106 GLY A N 1
ATOM 796 C CA . GLY A 1 106 ? -22.148 14.120 8.671 1.00 62.09 106 GLY A CA 1
ATOM 797 C C . GLY A 1 106 ? -21.212 13.030 8.147 1.00 62.09 106 GLY A C 1
ATOM 798 O O . GLY A 1 106 ? -21.397 11.848 8.438 1.00 62.09 106 GLY A O 1
ATOM 799 N N . ALA A 1 107 ? -20.213 13.432 7.361 1.00 64.56 107 ALA A N 1
ATOM 800 C CA . ALA A 1 107 ? -19.158 12.542 6.883 1.00 64.56 107 ALA A CA 1
ATOM 801 C C . ALA A 1 107 ? -18.442 11.877 8.072 1.00 64.56 107 ALA A C 1
ATOM 803 O O . ALA A 1 107 ? -18.196 12.536 9.088 1.00 64.56 107 ALA A O 1
ATOM 804 N N . LEU A 1 108 ? -18.046 10.606 7.953 1.00 65.31 108 LEU A N 1
ATOM 805 C CA . LEU A 1 108 ? -17.139 9.948 8.907 1.00 65.31 108 LEU A CA 1
ATOM 806 C C . LEU A 1 108 ? -15.871 10.785 9.103 1.00 65.31 108 LEU A C 1
ATOM 808 O O . LEU A 1 108 ? -15.356 10.893 10.214 1.00 65.31 108 LEU A O 1
ATOM 812 N N . THR A 1 109 ? -15.445 11.452 8.034 1.00 64.25 109 THR A N 1
ATOM 813 C CA . THR A 1 109 ? -14.332 12.399 8.017 1.00 64.25 109 THR A CA 1
ATOM 814 C C . THR A 1 109 ? -14.577 13.637 8.903 1.00 64.25 109 THR A C 1
ATOM 816 O O . THR A 1 109 ? -13.639 14.171 9.490 1.00 64.25 109 THR A O 1
ATOM 819 N N . PHE A 1 110 ? -15.831 14.075 9.076 1.00 63.09 110 PHE A N 1
ATOM 820 C CA . PHE A 1 110 ? -16.194 15.271 9.854 1.00 63.09 110 PHE A CA 1
ATOM 821 C C . PHE A 1 110 ? -16.295 15.014 11.367 1.00 63.09 110 PHE A C 1
ATOM 823 O O . PHE A 1 110 ? -15.934 15.876 12.165 1.00 63.09 110 PHE A O 1
ATOM 830 N N . PHE A 1 111 ? -16.703 13.812 11.793 1.00 57.12 111 PHE A N 1
ATOM 831 C CA . PHE A 1 111 ? -16.755 13.438 13.221 1.00 57.12 111 PHE A CA 1
ATOM 832 C C . PHE A 1 111 ? -15.375 13.225 13.865 1.00 57.12 111 PHE A C 1
ATOM 834 O O . PHE A 1 111 ? -15.266 12.976 15.067 1.00 57.12 111 PHE A O 1
ATOM 841 N N . SER A 1 112 ? -14.319 13.331 13.062 1.00 55.72 112 SER A N 1
ATOM 842 C CA . SER A 1 112 ? -12.962 12.903 13.375 1.00 55.72 112 SER A CA 1
ATOM 843 C C . SER A 1 112 ? -12.004 14.067 13.658 1.00 55.72 112 SER A C 1
ATOM 845 O O . SER A 1 112 ? -10.801 13.935 13.455 1.00 55.72 112 SER A O 1
ATOM 847 N N . GLN A 1 113 ? -12.490 15.213 14.156 1.00 56.75 113 GLN A N 1
ATOM 848 C CA . GLN A 1 113 ? -11.650 16.362 14.560 1.00 56.75 113 GLN A CA 1
ATOM 849 C C . GLN A 1 113 ? -10.798 16.092 15.821 1.00 56.75 113 GLN A C 1
ATOM 851 O O . GLN A 1 113 ? -10.578 16.970 16.654 1.00 56.75 113 GLN A O 1
ATOM 856 N N . ARG A 1 114 ? -10.308 14.864 16.004 1.00 69.38 114 ARG A N 1
ATOM 857 C CA . ARG A 1 114 ? -9.324 14.554 17.038 1.00 69.38 114 ARG A CA 1
ATOM 858 C C . ARG A 1 114 ? -7.938 14.819 16.467 1.00 69.38 114 ARG A C 1
ATOM 860 O O . ARG A 1 114 ? -7.595 14.319 15.401 1.00 69.38 114 ARG A O 1
ATOM 867 N N . PHE A 1 115 ? -7.137 15.569 17.218 1.00 73.88 115 PHE A N 1
ATOM 868 C CA . PHE A 1 115 ? -5.764 15.951 16.876 1.00 73.88 115 PHE A CA 1
ATOM 869 C C . PHE A 1 115 ? -4.904 14.817 16.258 1.00 73.88 115 PHE A C 1
ATOM 871 O O . PHE A 1 115 ? -4.254 15.076 15.246 1.00 73.88 115 PHE A O 1
ATOM 878 N N . PRO A 1 116 ? -4.961 13.550 16.731 1.00 80.06 116 PRO A N 1
ATOM 879 C CA . PRO A 1 116 ? -4.185 12.454 16.137 1.00 80.06 116 PRO A CA 1
ATOM 880 C C . PRO A 1 116 ? -4.566 12.104 14.691 1.00 80.06 116 PRO A C 1
ATOM 882 O O . PRO A 1 116 ? -3.710 11.731 13.897 1.00 80.06 116 PRO A O 1
ATOM 885 N N . LEU A 1 117 ? -5.842 12.238 14.322 1.00 78.56 117 LEU A N 1
ATOM 886 C CA . LEU A 1 117 ? -6.327 11.898 12.978 1.00 78.56 117 LEU A CA 1
ATOM 887 C C . LEU A 1 117 ? -5.903 12.951 11.949 1.00 78.56 117 LEU A C 1
ATOM 889 O O . LEU A 1 117 ? -5.576 12.605 10.816 1.00 78.56 117 LEU A O 1
ATOM 893 N N . LEU A 1 118 ? -5.835 14.221 12.362 1.00 82.06 118 LEU A N 1
ATOM 894 C CA . LEU A 1 118 ? -5.295 15.303 11.535 1.00 82.06 118 LEU A CA 1
ATOM 895 C C . LEU A 1 118 ? -3.794 15.116 11.285 1.00 82.06 118 LEU A C 1
ATOM 897 O O . LEU A 1 118 ? -3.353 15.244 10.145 1.00 82.06 118 LEU A O 1
ATOM 901 N N . ILE A 1 119 ? -3.026 14.758 12.321 1.00 84.62 119 ILE A N 1
ATOM 902 C CA . ILE A 1 119 ? -1.595 14.445 12.183 1.00 84.62 119 ILE A CA 1
ATOM 903 C C . ILE A 1 119 ? -1.392 13.241 11.262 1.00 84.62 119 ILE A C 1
ATOM 905 O O . ILE A 1 119 ? -0.565 13.315 10.358 1.00 84.62 119 ILE A O 1
ATOM 909 N N . GLY A 1 120 ? -2.183 12.175 11.422 1.00 85.19 120 GLY A N 1
ATOM 910 C CA . GLY A 1 120 ? -2.123 11.007 10.540 1.00 85.19 120 GLY A CA 1
ATOM 911 C C . GLY A 1 120 ? -2.423 11.351 9.077 1.00 85.19 120 GLY A C 1
ATOM 912 O O . GLY A 1 120 ? -1.704 10.911 8.182 1.00 85.19 120 GLY A O 1
ATOM 913 N N . GLY A 1 121 ? -3.432 12.192 8.824 1.00 85.44 121 GLY A N 1
ATOM 914 C CA . GLY A 1 121 ? -3.765 12.663 7.477 1.00 85.44 121 GLY A CA 1
ATOM 915 C C . GLY A 1 121 ? -2.663 13.520 6.848 1.00 85.44 121 GLY A C 1
ATOM 916 O O . GLY A 1 121 ? -2.265 13.277 5.709 1.00 85.44 121 GLY A O 1
ATOM 917 N N . VAL A 1 122 ? -2.119 14.488 7.592 1.00 87.81 122 VAL A N 1
ATOM 918 C CA . VAL A 1 122 ? -0.985 15.311 7.131 1.00 87.81 122 VAL A CA 1
ATOM 919 C C . VAL A 1 122 ? 0.254 14.446 6.896 1.00 87.81 122 VAL A C 1
ATOM 921 O O . VAL A 1 122 ? 0.922 14.596 5.876 1.00 87.81 122 VAL A O 1
ATOM 924 N N . GLY A 1 123 ? 0.531 13.501 7.791 1.00 90.00 123 GLY A N 1
ATOM 925 C CA . GLY A 1 123 ? 1.627 12.550 7.655 1.00 90.00 123 GLY A CA 1
ATOM 926 C C . GLY A 1 123 ? 1.507 11.686 6.402 1.00 90.00 123 GLY A C 1
ATOM 927 O O . GLY A 1 123 ? 2.474 11.562 5.655 1.00 90.00 123 GLY A O 1
ATOM 928 N N . LEU A 1 124 ? 0.312 11.170 6.101 1.00 88.69 124 LEU A N 1
ATOM 929 C CA . LEU A 1 124 ? 0.053 10.442 4.857 1.00 88.69 124 LEU A CA 1
ATOM 930 C C . LEU A 1 124 ? 0.328 11.312 3.619 1.00 88.69 124 LEU A C 1
ATOM 932 O O . LEU A 1 124 ? 0.984 10.855 2.682 1.00 88.69 124 LEU A O 1
ATOM 936 N N . LEU A 1 125 ? -0.127 12.570 3.618 1.00 89.94 125 LEU A N 1
ATOM 937 C CA . LEU A 1 125 ? 0.133 13.505 2.516 1.00 89.94 125 LEU A CA 1
ATOM 938 C C . LEU A 1 125 ? 1.631 13.780 2.335 1.00 89.94 125 LEU A C 1
ATOM 940 O O . LEU A 1 125 ? 2.099 13.834 1.194 1.00 89.94 125 LEU A O 1
ATOM 944 N N . LEU A 1 126 ? 2.382 13.923 3.430 1.00 91.88 126 LEU A N 1
ATOM 945 C CA . LEU A 1 126 ? 3.838 14.093 3.405 1.00 91.88 126 LEU A CA 1
ATOM 946 C C . LEU A 1 126 ? 4.542 12.854 2.834 1.00 91.88 126 LEU A C 1
ATOM 948 O O . LEU A 1 126 ? 5.410 12.985 1.970 1.00 91.88 126 LEU A O 1
ATOM 952 N N . LEU A 1 127 ? 4.140 11.654 3.258 1.00 91.00 127 LEU A N 1
ATOM 953 C CA . LEU A 1 127 ? 4.694 10.392 2.757 1.00 91.00 127 LEU A CA 1
ATOM 954 C C . LEU A 1 127 ? 4.424 10.202 1.258 1.00 91.00 127 LEU A C 1
ATOM 956 O O . LEU A 1 127 ? 5.325 9.806 0.512 1.00 91.00 127 LEU A O 1
ATOM 960 N N . LEU A 1 128 ? 3.217 10.539 0.792 1.00 89.31 128 LEU A N 1
ATOM 961 C CA . LEU A 1 128 ? 2.877 10.516 -0.634 1.00 89.31 128 LEU A CA 1
ATOM 962 C C . LEU A 1 128 ? 3.722 11.513 -1.432 1.00 89.31 128 LEU A C 1
ATOM 964 O O . LEU A 1 128 ? 4.263 11.148 -2.475 1.00 89.31 128 LEU A O 1
ATOM 968 N N . HIS A 1 129 ? 3.893 12.740 -0.930 1.00 88.88 129 HIS A N 1
ATOM 969 C CA . HIS A 1 129 ? 4.741 13.743 -1.581 1.00 88.88 129 HIS A CA 1
ATOM 970 C C . HIS A 1 129 ? 6.191 13.275 -1.702 1.00 88.88 129 HIS A C 1
ATOM 972 O O . HIS A 1 129 ? 6.767 13.381 -2.782 1.00 88.88 129 HIS A O 1
ATOM 978 N N . LEU A 1 130 ? 6.771 12.716 -0.635 1.00 88.81 130 LEU A N 1
ATOM 979 C CA . LEU A 1 130 ? 8.129 12.165 -0.663 1.00 88.81 130 LEU A CA 1
ATOM 980 C C . LEU A 1 130 ? 8.260 11.007 -1.655 1.00 88.81 130 LEU A C 1
ATOM 982 O O . LEU A 1 130 ? 9.258 10.915 -2.365 1.00 88.81 130 LEU A O 1
ATOM 986 N N . THR A 1 131 ? 7.244 10.149 -1.739 1.00 86.31 131 THR A N 1
ATOM 987 C CA . THR A 1 131 ? 7.231 9.022 -2.678 1.00 86.31 131 THR A CA 1
ATOM 988 C C . THR A 1 131 ? 7.181 9.512 -4.128 1.00 86.31 131 THR A C 1
ATOM 990 O O . THR A 1 131 ? 7.962 9.055 -4.961 1.00 86.31 131 THR A O 1
ATOM 993 N N . ILE A 1 132 ? 6.326 10.494 -4.436 1.00 87.19 132 ILE A N 1
ATOM 994 C CA . ILE A 1 132 ? 6.239 11.109 -5.771 1.00 87.19 132 ILE A CA 1
ATOM 995 C C . ILE A 1 132 ? 7.533 11.859 -6.113 1.00 87.19 132 ILE A C 1
ATOM 997 O O . ILE A 1 132 ? 8.046 11.733 -7.228 1.00 87.19 132 ILE A O 1
ATOM 1001 N N . ALA A 1 133 ? 8.098 12.603 -5.160 1.00 87.62 133 ALA A N 1
ATOM 1002 C CA . ALA A 1 133 ? 9.391 13.262 -5.321 1.00 87.62 133 ALA A CA 1
ATOM 1003 C C . ALA A 1 133 ? 10.495 12.241 -5.634 1.00 87.62 133 ALA A C 1
ATOM 1005 O O . ALA A 1 133 ? 11.285 12.460 -6.547 1.00 87.6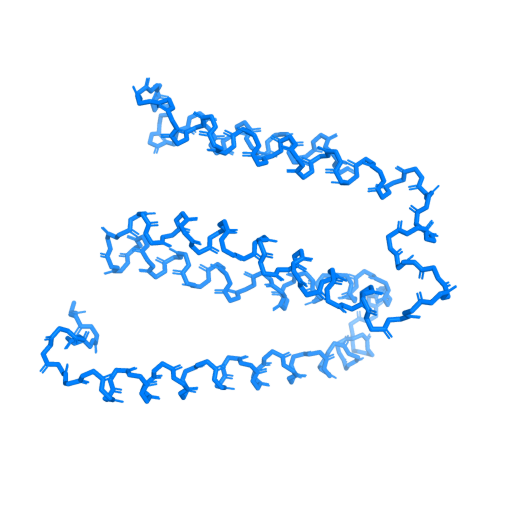2 133 ALA A O 1
ATOM 1006 N N . GLY A 1 134 ? 10.494 11.087 -4.962 1.00 84.06 134 GLY A N 1
ATOM 1007 C CA . GLY A 1 134 ? 11.444 10.010 -5.228 1.00 84.06 134 GLY A CA 1
ATOM 1008 C C . GLY A 1 134 ? 11.299 9.345 -6.592 1.00 84.06 134 GLY A C 1
ATOM 1009 O O . GLY A 1 134 ? 12.306 8.987 -7.196 1.00 84.06 134 GLY A O 1
ATOM 1010 N N . ILE A 1 135 ? 10.076 9.221 -7.109 1.00 81.44 135 ILE A N 1
ATOM 1011 C CA . ILE A 1 135 ? 9.825 8.681 -8.456 1.00 81.44 135 ILE A CA 1
ATOM 1012 C C . ILE A 1 135 ? 10.241 9.686 -9.541 1.00 81.44 135 ILE A C 1
ATOM 1014 O O . ILE A 1 135 ? 10.778 9.301 -10.577 1.00 81.44 135 ILE A O 1
ATOM 1018 N N . THR A 1 136 ? 9.983 10.978 -9.324 1.00 83.88 136 THR A N 1
ATOM 1019 C CA . THR A 1 136 ? 10.251 12.042 -10.309 1.00 83.88 136 THR A CA 1
ATOM 1020 C C . THR A 1 136 ? 11.710 12.494 -10.330 1.00 83.88 136 THR A C 1
ATOM 1022 O O . THR A 1 136 ? 12.210 12.893 -11.386 1.00 83.88 136 THR A O 1
ATOM 1025 N N . ALA A 1 137 ? 12.412 12.402 -9.200 1.00 78.81 137 ALA A N 1
ATOM 1026 C CA . ALA A 1 137 ? 13.836 12.679 -9.097 1.00 78.81 137 ALA A CA 1
ATOM 1027 C C . ALA A 1 137 ? 14.647 11.566 -9.781 1.00 78.81 137 ALA A C 1
ATOM 1029 O O . ALA A 1 137 ? 15.108 10.612 -9.154 1.00 78.81 137 ALA A O 1
ATOM 1030 N N . HIS A 1 138 ? 14.815 11.686 -11.098 1.00 62.25 138 HIS A N 1
ATOM 1031 C CA . HIS A 1 138 ? 15.638 10.791 -11.904 1.00 62.25 138 HIS A CA 1
ATOM 1032 C C . HIS A 1 138 ? 17.120 10.935 -11.503 1.00 62.25 138 HIS A C 1
ATOM 1034 O O . HIS A 1 138 ? 17.840 11.769 -12.046 1.00 62.25 138 HIS A O 1
ATOM 1040 N N . GLY A 1 139 ? 17.565 10.104 -10.554 1.00 64.06 139 GLY A N 1
ATOM 1041 C CA . GLY A 1 139 ? 18.972 9.916 -10.179 1.00 64.06 139 GLY A CA 1
ATOM 1042 C C . GLY A 1 139 ? 19.410 10.627 -8.894 1.00 64.06 139 GLY A C 1
ATOM 1043 O O . GLY A 1 139 ? 19.662 11.826 -8.904 1.00 64.06 139 GLY A O 1
ATOM 1044 N N . ILE A 1 140 ? 19.583 9.867 -7.800 1.00 60.59 140 ILE A N 1
ATOM 1045 C CA . ILE A 1 140 ? 20.346 10.274 -6.597 1.00 60.59 140 ILE A CA 1
ATOM 1046 C C . ILE A 1 140 ? 20.923 9.031 -5.865 1.00 60.59 140 ILE A C 1
ATOM 1048 O O . ILE A 1 140 ? 20.559 7.907 -6.225 1.00 60.59 140 ILE A O 1
ATOM 1052 N N . PRO A 1 141 ? 21.891 9.168 -4.927 1.00 60.59 141 PRO A N 1
ATOM 1053 C CA . PRO A 1 141 ? 22.978 8.219 -4.738 1.00 60.59 141 PRO A CA 1
ATOM 1054 C C . PRO A 1 141 ? 22.494 7.001 -3.952 1.00 60.59 141 PRO A C 1
ATOM 1056 O O . PRO A 1 141 ? 21.919 7.121 -2.871 1.00 60.59 141 PRO A O 1
ATOM 1059 N N . SER A 1 142 ? 22.760 5.807 -4.465 1.00 57.97 142 SER A N 1
ATOM 1060 C CA . SER A 1 142 ? 22.624 4.588 -3.678 1.00 57.97 142 SER A CA 1
ATOM 1061 C C . SER A 1 142 ? 23.726 4.561 -2.619 1.00 57.97 142 SER A C 1
ATOM 1063 O O . SER A 1 142 ? 24.904 4.433 -2.960 1.00 57.97 142 SER A O 1
ATOM 1065 N N . ILE A 1 143 ? 23.365 4.649 -1.342 1.00 55.69 143 ILE A N 1
ATOM 1066 C CA . ILE A 1 143 ? 24.269 4.264 -0.257 1.00 55.69 143 ILE A CA 1
ATOM 1067 C C . ILE A 1 143 ? 24.019 2.774 -0.036 1.00 55.69 143 ILE A C 1
ATOM 1069 O O . ILE A 1 143 ? 22.950 2.385 0.419 1.00 55.69 143 ILE A O 1
ATOM 1073 N N . VAL A 1 144 ? 24.989 1.935 -0.411 1.00 58.62 144 VAL A N 1
ATOM 1074 C CA . VAL A 1 144 ? 24.966 0.485 -0.132 1.00 58.62 144 VAL A CA 1
ATOM 1075 C C . VAL A 1 144 ? 23.681 -0.190 -0.656 1.00 58.62 144 VAL A C 1
ATOM 1077 O O . VAL A 1 144 ? 22.893 -0.753 0.096 1.00 58.62 144 VAL A O 1
ATOM 1080 N N . SER A 1 145 ? 23.433 -0.097 -1.966 1.00 69.31 145 SER A N 1
ATOM 1081 C CA . SER A 1 145 ? 22.302 -0.740 -2.672 1.00 69.31 145 SER A CA 1
ATOM 1082 C C . SER A 1 145 ? 20.881 -0.273 -2.310 1.00 69.31 145 SER A C 1
ATOM 1084 O O . SER A 1 145 ? 19.942 -0.663 -3.003 1.00 69.31 145 SER A O 1
ATOM 1086 N N . ILE A 1 146 ? 20.693 0.582 -1.297 1.00 74.25 146 ILE A N 1
ATOM 1087 C CA . ILE A 1 146 ? 19.392 1.172 -0.947 1.00 74.25 146 ILE A CA 1
ATOM 1088 C C . ILE A 1 146 ? 19.382 2.643 -1.374 1.00 74.25 146 ILE A C 1
ATOM 1090 O O . ILE A 1 146 ? 20.326 3.399 -1.137 1.00 74.25 146 ILE A O 1
ATOM 1094 N N . SER A 1 147 ? 18.308 3.053 -2.048 1.00 78.94 147 SER A N 1
ATOM 1095 C CA . SER A 1 147 ? 18.117 4.452 -2.430 1.00 78.94 147 SER A CA 1
ATOM 1096 C C . SER A 1 147 ? 17.768 5.299 -1.197 1.00 78.94 147 SER A C 1
ATOM 1098 O O . SER A 1 147 ? 17.117 4.820 -0.269 1.00 78.94 147 SER A O 1
ATOM 1100 N N . VAL A 1 148 ? 18.168 6.572 -1.178 1.00 84.25 148 VAL A N 1
ATOM 1101 C CA . VAL A 1 148 ? 17.897 7.497 -0.055 1.00 84.25 148 VAL A CA 1
ATOM 1102 C C . VAL A 1 148 ? 16.389 7.691 0.177 1.00 84.25 148 VAL A C 1
ATOM 1104 O O . VAL A 1 148 ? 15.949 7.907 1.304 1.00 84.25 148 VAL A O 1
ATOM 1107 N N . TRP A 1 149 ? 15.581 7.554 -0.874 1.00 85.12 149 TRP A N 1
ATOM 1108 C CA . TRP A 1 149 ? 14.140 7.801 -0.843 1.00 85.12 149 TRP A CA 1
ATOM 1109 C C . TRP A 1 149 ? 13.352 6.873 0.101 1.00 85.12 149 TRP A C 1
ATOM 1111 O O . TRP A 1 149 ? 12.687 7.400 0.991 1.00 85.12 149 TRP A O 1
ATOM 1121 N N . PRO A 1 150 ? 13.447 5.529 0.009 1.00 85.69 150 PRO A N 1
ATOM 1122 C CA . PRO A 1 150 ? 12.855 4.626 1.000 1.00 85.69 150 PRO A CA 1
ATOM 1123 C C . PRO A 1 150 ? 13.252 4.931 2.448 1.00 85.69 150 PRO A C 1
ATOM 1125 O O . PRO A 1 150 ? 12.418 4.826 3.343 1.00 85.69 150 PRO A O 1
ATOM 1128 N N . VAL A 1 151 ? 14.505 5.339 2.683 1.00 88.06 151 VAL A N 1
ATOM 1129 C CA . VAL A 1 151 ? 14.993 5.685 4.027 1.00 88.06 151 VAL A CA 1
ATOM 1130 C C . VAL A 1 151 ? 14.302 6.947 4.537 1.00 88.06 151 VAL A C 1
ATOM 1132 O O . VAL A 1 151 ? 13.810 6.959 5.661 1.00 88.06 151 VAL A O 1
ATOM 1135 N N . LEU A 1 152 ? 14.199 7.989 3.708 1.00 88.56 152 LEU A N 1
ATOM 1136 C CA . LEU A 1 152 ? 13.484 9.217 4.065 1.00 88.56 152 LEU A CA 1
ATOM 1137 C C . LEU A 1 152 ? 11.996 8.966 4.324 1.00 88.56 152 LEU A C 1
ATOM 1139 O O . LEU A 1 152 ? 11.453 9.497 5.292 1.00 88.56 152 LEU A O 1
ATOM 1143 N N . VAL A 1 153 ? 11.348 8.136 3.503 1.00 89.25 153 VAL A N 1
ATOM 1144 C CA . VAL A 1 153 ? 9.949 7.731 3.712 1.00 89.25 153 VAL A CA 1
ATOM 1145 C C . VAL A 1 153 ? 9.800 7.000 5.048 1.00 89.25 153 VAL A C 1
ATOM 1147 O O . VAL A 1 153 ? 8.925 7.348 5.837 1.00 89.25 153 VAL A O 1
ATOM 1150 N N . PHE A 1 154 ? 10.686 6.049 5.352 1.00 89.50 154 PHE A N 1
ATOM 1151 C CA . PHE A 1 154 ? 10.656 5.302 6.610 1.00 89.50 154 PHE A CA 1
ATOM 1152 C C . PHE A 1 154 ? 10.893 6.192 7.840 1.00 89.50 154 PHE A C 1
ATOM 1154 O O . PHE A 1 154 ? 10.150 6.109 8.816 1.00 89.50 154 PHE A O 1
ATOM 1161 N N . LEU A 1 155 ? 11.886 7.085 7.793 1.00 90.94 155 LEU A N 1
ATOM 1162 C CA . LEU A 1 155 ? 12.163 8.020 8.890 1.00 90.94 155 LEU A CA 1
ATOM 1163 C C . LEU A 1 155 ? 11.015 9.013 9.099 1.00 90.94 155 LEU A C 1
ATOM 1165 O O . LEU A 1 155 ? 10.657 9.305 10.237 1.00 90.94 155 LEU A O 1
ATOM 1169 N N . THR A 1 156 ? 10.405 9.493 8.014 1.00 90.56 156 THR A N 1
ATOM 1170 C CA . THR A 1 156 ? 9.231 10.373 8.094 1.00 90.56 156 THR A CA 1
ATOM 1171 C C . THR A 1 156 ? 8.045 9.636 8.704 1.00 90.56 156 THR A C 1
ATOM 1173 O O . THR A 1 156 ? 7.355 10.195 9.549 1.00 90.56 156 THR A O 1
ATOM 1176 N N . TYR A 1 157 ? 7.838 8.369 8.338 1.00 88.88 157 TYR A N 1
ATOM 1177 C CA . TYR A 1 157 ? 6.791 7.534 8.924 1.00 88.88 157 TYR A CA 1
ATOM 1178 C C . TYR A 1 157 ? 6.977 7.377 10.440 1.00 88.88 157 TYR A C 1
ATOM 1180 O O . TYR A 1 157 ? 6.022 7.568 11.189 1.00 88.88 157 TYR A O 1
ATOM 1188 N N . LEU A 1 158 ? 8.208 7.122 10.901 1.00 89.19 158 LEU A N 1
ATOM 1189 C CA . LEU A 1 158 ? 8.517 7.049 12.333 1.00 89.19 158 LEU A CA 1
ATOM 1190 C C . LEU A 1 158 ? 8.339 8.382 13.070 1.00 89.19 158 LEU A C 1
ATOM 1192 O O . LEU A 1 158 ? 8.046 8.365 14.255 1.00 89.19 158 LEU A O 1
ATOM 1196 N N . GLY A 1 159 ? 8.533 9.521 12.401 1.00 85.75 159 GLY A N 1
ATOM 1197 C CA . GLY A 1 159 ? 8.313 10.840 13.003 1.00 85.75 159 GLY A CA 1
ATOM 1198 C C . GLY A 1 159 ? 6.841 11.265 13.074 1.00 85.75 159 GLY A C 1
ATOM 1199 O O . GLY A 1 159 ? 6.516 12.194 13.809 1.00 85.75 159 GLY A O 1
ATOM 1200 N N . VAL A 1 160 ? 5.967 10.626 12.290 1.00 82.06 160 VAL A N 1
ATOM 1201 C CA . VAL A 1 160 ? 4.515 10.880 12.265 1.00 82.06 160 VAL A CA 1
ATOM 1202 C C . VAL A 1 160 ? 3.766 10.028 13.300 1.00 82.06 160 VAL A C 1
ATOM 1204 O O . VAL A 1 160 ? 2.712 10.463 13.772 1.00 82.06 160 VAL A O 1
ATOM 1207 N N . MET A 1 161 ? 4.276 8.830 13.619 1.00 70.69 161 MET A N 1
ATOM 1208 C CA . MET A 1 161 ? 3.732 7.930 14.651 1.00 70.69 161 MET A CA 1
ATOM 1209 C C . MET A 1 161 ? 4.134 8.339 16.066 1.00 70.69 161 MET A C 1
ATOM 1211 O O . MET A 1 161 ? 3.267 8.194 16.958 1.00 70.69 161 MET A O 1
#

pLDDT: mean 80.66, std 10.62, range [47.25, 93.94]

Mean predicted aligned error: 8.96 Å

Foldseek 3Di:
DQPDPPVVDDPVVVVVVVVVVVVVLVVVLVVLLVCLVVCCVPVVPDSVVSNVVSVVCSLCVVLVVQLCCCCVPVVHNVSNVCSVVVSVVVVVVVLVVVQVVVPPPHRPVGVPPDPLVVLVVVLVVVLVVLVVVVVPPPDDDDDPNDDVSVVVSVVSVVVSD